Protein AF-A0A7C1ZEP6-F1 (afdb_monomer_lite)

Foldseek 3Di:
DDDDDDWDWDWDDDVQDIDIDIDDPDDDPDPVVVVCVVCVVPDVDFDKDWDDDVVQRWIKIFGADQQATPDIDTDGPDPLAEDPVLVVVRRVDVNRDPQNSVCRNVRYRDDD

Structure (mmCIF, N/CA/C/O backbone):
data_AF-A0A7C1ZEP6-F1
#
_entry.id   AF-A0A7C1ZEP6-F1
#
loop_
_atom_site.group_PDB
_atom_site.id
_atom_site.type_symbol
_atom_site.label_atom_id
_atom_site.label_alt_id
_atom_site.label_comp_id
_atom_site.label_asym_id
_atom_site.label_entity_id
_atom_site.label_seq_id
_atom_site.pdbx_PDB_ins_code
_atom_site.Cartn_x
_atom_site.Cartn_y
_atom_site.Cartn_z
_atom_site.occupancy
_atom_site.B_iso_or_equiv
_atom_site.auth_seq_id
_atom_site.auth_comp_id
_atom_site.auth_asym_id
_atom_site.auth_atom_id
_atom_site.pdbx_PDB_model_num
ATOM 1 N N . MET A 1 1 ? -10.701 10.351 -7.091 1.00 51.38 1 MET A N 1
ATOM 2 C CA . MET A 1 1 ? -9.347 10.156 -7.659 1.00 51.38 1 MET A CA 1
ATOM 3 C C . MET A 1 1 ? -9.372 10.303 -9.181 1.00 51.38 1 MET A C 1
ATOM 5 O O . MET A 1 1 ? -9.939 9.452 -9.856 1.00 51.38 1 MET A O 1
ATOM 9 N N . SER A 1 2 ? -8.796 11.378 -9.726 1.00 44.44 2 SER A N 1
ATOM 10 C CA . SER A 1 2 ? -8.678 11.589 -11.181 1.00 44.44 2 SER A CA 1
ATOM 11 C C . SER A 1 2 ? -7.250 11.263 -11.626 1.00 44.44 2 SER A C 1
ATOM 13 O O . SER A 1 2 ? -6.337 12.029 -11.332 1.00 44.44 2 SER A O 1
ATOM 15 N N . LEU A 1 3 ? -7.032 10.128 -12.304 1.00 52.47 3 LEU A N 1
ATOM 16 C CA . LEU A 1 3 ? -5.736 9.806 -12.918 1.00 52.47 3 LEU A CA 1
ATOM 17 C C . LEU A 1 3 ? -5.712 10.325 -14.357 1.00 52.47 3 LEU A C 1
ATOM 19 O O . LEU A 1 3 ? -6.391 9.779 -15.223 1.00 52.47 3 LEU A O 1
ATOM 23 N N . ASN A 1 4 ? -4.928 11.369 -14.618 1.00 46.97 4 ASN A N 1
ATO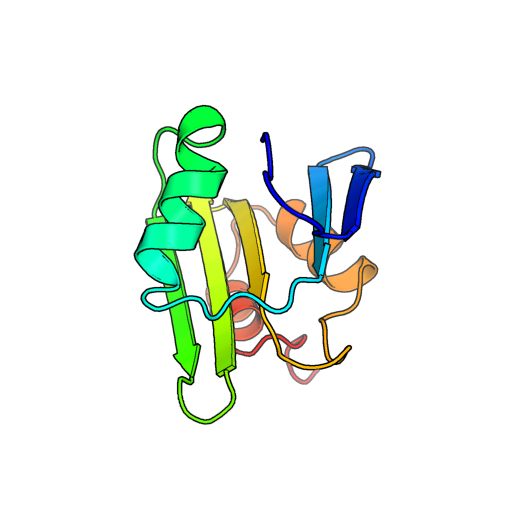M 24 C CA . ASN A 1 4 ? -4.709 11.854 -15.977 1.00 46.97 4 ASN A CA 1
ATOM 25 C C . ASN A 1 4 ? -3.577 11.077 -16.668 1.00 46.97 4 ASN A C 1
ATOM 27 O O . ASN A 1 4 ? -2.508 10.889 -16.095 1.00 46.97 4 ASN A O 1
ATOM 31 N N . ASN A 1 5 ? -3.826 10.755 -17.944 1.00 44.88 5 ASN A N 1
ATOM 32 C CA . ASN A 1 5 ? -2.921 10.230 -18.976 1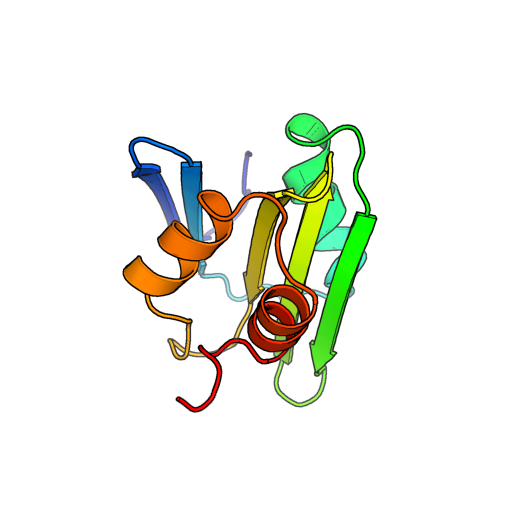.00 44.88 5 ASN A CA 1
ATOM 33 C C . ASN A 1 5 ? -2.667 8.701 -18.999 1.00 44.88 5 ASN A C 1
ATOM 35 O O . ASN A 1 5 ? -1.737 8.195 -18.388 1.00 44.88 5 ASN A O 1
ATOM 39 N N . GLN A 1 6 ? -3.482 7.989 -19.796 1.00 47.34 6 GLN A N 1
ATOM 40 C CA . GLN A 1 6 ? -3.276 6.606 -20.287 1.00 47.34 6 GLN A CA 1
ATOM 41 C C . GLN A 1 6 ? -3.108 5.488 -19.237 1.00 47.34 6 GLN A C 1
ATOM 43 O O . GLN A 1 6 ? -2.587 4.421 -19.547 1.00 47.34 6 GLN A O 1
ATOM 48 N N . SER A 1 7 ? -3.618 5.685 -18.023 1.00 55.19 7 SER A N 1
ATOM 49 C CA . SER A 1 7 ? -3.578 4.674 -16.962 1.00 55.19 7 SER A CA 1
ATOM 50 C C . SER A 1 7 ? -4.867 3.848 -16.931 1.00 55.19 7 SER A C 1
ATOM 52 O O . SER A 1 7 ? -5.963 4.400 -16.809 1.00 55.19 7 SER A O 1
ATOM 54 N N . TYR A 1 8 ? -4.757 2.521 -17.015 1.00 55.69 8 TYR A N 1
ATOM 55 C CA . TYR A 1 8 ? -5.882 1.629 -16.723 1.00 55.69 8 TYR A CA 1
ATOM 56 C C . TYR A 1 8 ? -6.169 1.707 -15.222 1.00 55.69 8 TYR A C 1
ATOM 58 O O . TYR A 1 8 ? -5.273 1.471 -14.415 1.00 55.69 8 TYR A O 1
ATOM 66 N N . CYS A 1 9 ? -7.398 2.071 -14.857 1.00 60.22 9 CYS A N 1
ATOM 67 C CA . CYS A 1 9 ? -7.860 2.125 -13.475 1.00 60.22 9 CYS A CA 1
ATOM 68 C C . CYS A 1 9 ? -9.144 1.307 -13.348 1.00 60.22 9 CYS A C 1
ATOM 70 O O . CYS A 1 9 ? -10.156 1.640 -13.967 1.00 60.22 9 CYS A O 1
ATOM 72 N N . VAL A 1 10 ? -9.118 0.254 -12.533 1.00 61.25 10 VAL A N 1
ATOM 73 C CA . VAL A 1 10 ? -10.331 -0.462 -12.120 1.00 61.25 10 VAL A CA 1
ATOM 74 C C . VAL A 1 10 ? -10.657 -0.053 -10.705 1.00 61.25 10 VAL A C 1
ATOM 76 O O . VAL A 1 10 ? -9.849 -0.244 -9.804 1.00 61.25 10 VAL A O 1
ATOM 79 N N . SER A 1 11 ? -11.858 0.483 -10.515 1.00 62.88 11 SER A N 1
ATOM 80 C CA . SER A 1 11 ? -12.420 0.741 -9.193 1.00 62.88 11 SER A CA 1
ATOM 81 C C . SER A 1 11 ? -13.489 -0.306 -8.903 1.00 62.88 11 SER A C 1
ATOM 83 O O . SER A 1 11 ? -14.504 -0.360 -9.595 1.00 62.88 11 SER A O 1
ATOM 85 N N . VAL A 1 12 ? -13.274 -1.144 -7.893 1.00 62.62 12 VAL A N 1
ATOM 86 C CA . VAL A 1 12 ? -14.281 -2.100 -7.415 1.00 62.62 12 VAL A CA 1
ATOM 87 C C . VAL A 1 12 ? -14.759 -1.646 -6.047 1.00 62.62 12 VAL A C 1
ATOM 89 O O . VAL A 1 12 ? -13.966 -1.555 -5.110 1.00 62.62 12 VAL A O 1
ATOM 92 N N . LYS A 1 13 ? -16.065 -1.394 -5.925 1.00 59.12 13 LYS A N 1
ATOM 93 C CA . LYS A 1 13 ? -16.715 -1.263 -4.623 1.00 59.12 13 LYS A CA 1
ATOM 94 C C . LYS A 1 13 ? -16.987 -2.667 -4.089 1.00 59.12 13 LYS A C 1
ATOM 96 O O . LYS A 1 13 ? -17.825 -3.382 -4.632 1.00 59.12 13 LYS A O 1
ATOM 101 N N . VAL A 1 14 ? -16.250 -3.065 -3.061 1.00 61.25 14 VAL A N 1
ATOM 102 C CA . VAL A 1 14 ? -16.537 -4.259 -2.257 1.00 61.25 14 VAL A CA 1
ATOM 103 C C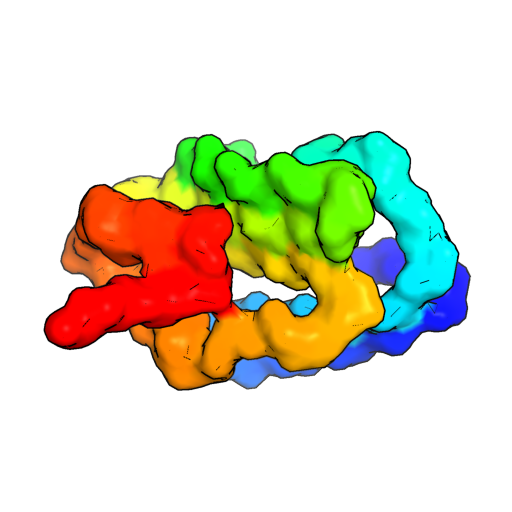 . VAL A 1 14 ? -17.352 -3.796 -1.044 1.00 61.25 14 VAL A C 1
ATOM 105 O O . VAL A 1 14 ? -17.304 -2.618 -0.694 1.00 61.25 14 VAL A O 1
ATOM 108 N N . GLU A 1 15 ? -18.126 -4.678 -0.410 1.00 56.06 15 GLU A N 1
ATOM 109 C CA . GLU A 1 15 ? -19.079 -4.316 0.659 1.00 56.06 15 GLU A CA 1
ATOM 110 C C . GLU A 1 15 ? -18.467 -3.491 1.812 1.00 56.06 15 GLU A C 1
ATOM 112 O O . GLU A 1 15 ? -19.198 -2.760 2.475 1.00 56.06 15 GLU A O 1
ATOM 117 N N . GLN A 1 16 ? -17.142 -3.548 2.017 1.00 62.47 16 GLN A N 1
ATOM 118 C CA . GLN A 1 16 ? -16.439 -2.872 3.118 1.00 62.47 16 GLN A CA 1
ATOM 119 C C . GLN A 1 16 ? -15.311 -1.910 2.692 1.00 62.47 16 GLN A C 1
ATOM 121 O O . GLN A 1 16 ? -14.824 -1.166 3.536 1.00 62.47 16 GLN A O 1
ATOM 126 N N . PHE A 1 17 ? -14.888 -1.884 1.420 1.00 62.47 17 PHE A N 1
ATOM 127 C CA . PHE A 1 17 ? -13.802 -1.001 0.961 1.00 62.47 17 PHE A CA 1
ATOM 128 C C . PHE A 1 17 ? -13.812 -0.772 -0.557 1.00 62.47 17 PHE A C 1
ATOM 130 O O . PHE A 1 17 ? -14.392 -1.538 -1.334 1.00 62.47 17 PHE A O 1
ATOM 137 N N . TRP A 1 18 ? -13.124 0.287 -0.985 1.00 68.69 18 TRP A N 1
ATOM 138 C CA . TRP A 1 18 ? -12.824 0.547 -2.390 1.00 68.69 18 TRP A CA 1
ATOM 139 C C . TRP A 1 18 ? -11.483 -0.068 -2.764 1.00 68.69 18 TRP A C 1
ATOM 141 O O . TRP A 1 18 ? -10.494 0.095 -2.052 1.00 68.69 18 TRP A O 1
ATOM 151 N N . ARG A 1 19 ? -11.434 -0.750 -3.907 1.00 76.00 19 ARG A N 1
ATOM 152 C CA . ARG A 1 19 ? -10.184 -1.241 -4.483 1.00 76.00 19 ARG A CA 1
ATOM 153 C C . ARG A 1 19 ? -9.903 -0.534 -5.793 1.00 76.00 19 ARG A C 1
ATOM 155 O O . ARG A 1 19 ? -10.751 -0.565 -6.681 1.00 76.00 19 ARG A O 1
ATOM 162 N N . TYR A 1 20 ? -8.698 0.011 -5.910 1.00 71.88 20 TYR A N 1
ATOM 163 C CA . TYR A 1 20 ? -8.190 0.640 -7.121 1.00 71.88 20 TYR A CA 1
ATOM 164 C C . TYR A 1 20 ? -7.019 -0.182 -7.659 1.00 71.88 20 TYR A C 1
ATOM 166 O O . TYR A 1 20 ? -6.018 -0.355 -6.969 1.00 71.88 20 TYR A O 1
ATOM 174 N N . GLU A 1 21 ? -7.145 -0.707 -8.874 1.00 72.50 21 GLU A N 1
ATOM 175 C CA . GLU A 1 21 ? -6.054 -1.382 -9.585 1.00 72.50 21 GLU A CA 1
ATOM 176 C C . GLU A 1 21 ? -5.575 -0.460 -10.700 1.00 72.50 21 GLU A C 1
ATOM 178 O O . GLU A 1 21 ? -6.352 -0.111 -11.589 1.00 72.50 21 GLU A O 1
ATOM 183 N N . LEU A 1 22 ? -4.314 -0.037 -10.612 1.00 73.06 22 LEU A N 1
ATOM 184 C CA . LEU A 1 22 ? -3.708 0.941 -11.505 1.00 73.06 22 LEU A CA 1
ATOM 185 C C . LEU A 1 22 ? -2.594 0.275 -12.303 1.00 73.06 22 LEU A C 1
ATOM 187 O O . LEU A 1 22 ? -1.727 -0.378 -11.727 1.00 73.06 22 LEU A O 1
ATOM 191 N N . ALA A 1 23 ? -2.588 0.489 -13.612 1.00 71.50 23 ALA A N 1
ATOM 192 C CA . ALA A 1 23 ? -1.448 0.181 -14.462 1.00 71.50 23 ALA A CA 1
ATOM 193 C C . ALA A 1 23 ? -1.071 1.427 -15.260 1.00 71.50 23 ALA A C 1
ATOM 195 O O . ALA A 1 23 ? -1.934 2.071 -15.860 1.00 71.50 23 ALA A O 1
ATOM 196 N N . GLY A 1 24 ? 0.216 1.759 -15.254 1.00 69.12 24 GLY A N 1
ATOM 197 C CA . GLY A 1 24 ? 0.767 2.893 -15.981 1.00 69.12 24 GLY A CA 1
ATOM 198 C C . GLY A 1 24 ? 2.270 2.735 -16.174 1.00 69.12 24 GLY A C 1
ATOM 199 O O . GLY A 1 24 ? 2.932 2.029 -15.419 1.00 69.12 24 GLY A O 1
ATOM 200 N N . GLU A 1 25 ? 2.799 3.393 -17.199 1.00 67.25 25 GLU A N 1
ATOM 201 C CA . GLU A 1 25 ? 4.230 3.365 -17.541 1.00 67.25 25 GLU A CA 1
ATOM 202 C C . GLU A 1 25 ? 5.014 4.508 -16.872 1.00 67.25 25 GLU A C 1
ATOM 204 O O . GLU A 1 25 ? 6.236 4.596 -16.983 1.00 67.25 25 GLU A O 1
ATOM 209 N N . SER A 1 26 ? 4.319 5.409 -16.170 1.00 71.50 26 SER A N 1
ATOM 210 C CA . SER A 1 26 ? 4.939 6.534 -15.474 1.00 71.50 26 SER A CA 1
ATOM 211 C C . SER A 1 26 ? 5.715 6.061 -14.249 1.00 71.50 26 SER A C 1
ATOM 213 O O . SER A 1 26 ? 5.148 5.495 -13.315 1.00 71.50 26 SER A O 1
ATOM 215 N N . ALA A 1 27 ? 7.017 6.342 -14.240 1.00 73.19 27 ALA A N 1
ATOM 216 C CA . ALA A 1 27 ? 7.855 6.110 -13.075 1.00 73.19 27 ALA A CA 1
ATOM 217 C C . ALA A 1 27 ? 7.379 6.970 -11.894 1.00 73.19 27 ALA A C 1
ATOM 219 O O . ALA A 1 27 ? 7.152 8.173 -12.038 1.00 73.19 27 ALA A O 1
ATOM 220 N N . ILE A 1 28 ? 7.263 6.351 -10.720 1.00 83.62 28 ILE A N 1
ATOM 221 C CA . ILE A 1 28 ? 6.950 7.044 -9.472 1.00 83.62 28 ILE A CA 1
ATOM 222 C C . ILE A 1 28 ? 8.272 7.365 -8.776 1.00 83.62 28 ILE A C 1
ATOM 224 O O . ILE A 1 28 ? 8.964 6.472 -8.292 1.00 83.62 28 ILE A O 1
ATOM 228 N N . SER A 1 29 ? 8.638 8.646 -8.761 1.00 82.25 29 SER A N 1
ATOM 229 C CA . SER A 1 29 ? 9.903 9.119 -8.182 1.00 82.25 29 SER A CA 1
ATOM 230 C C . SER A 1 29 ? 9.926 9.033 -6.654 1.00 82.25 29 SER A C 1
ATOM 232 O O . SER A 1 29 ? 10.976 8.799 -6.065 1.00 82.25 29 SER A O 1
ATOM 234 N N . ASP A 1 30 ? 8.765 9.225 -6.023 1.00 89.06 30 ASP A N 1
ATOM 235 C CA . ASP A 1 30 ? 8.569 9.133 -4.578 1.00 89.06 30 ASP A CA 1
ATOM 236 C C . ASP A 1 30 ? 7.232 8.442 -4.300 1.00 89.06 30 ASP A C 1
ATOM 238 O O . ASP A 1 30 ? 6.156 9.020 -4.471 1.00 89.06 30 ASP A O 1
ATOM 242 N N . TYR A 1 31 ? 7.308 7.173 -3.902 1.00 90.81 31 TYR A N 1
ATOM 243 C CA . TYR A 1 31 ? 6.126 6.358 -3.651 1.00 90.81 31 TYR A CA 1
ATOM 244 C C . TYR A 1 31 ? 5.307 6.837 -2.450 1.00 90.81 31 TYR A C 1
ATOM 246 O O . TYR A 1 31 ? 4.080 6.768 -2.502 1.00 90.81 31 TYR A O 1
ATOM 254 N N . SER A 1 32 ? 5.958 7.332 -1.392 1.00 90.00 32 SER A N 1
ATOM 255 C CA . SER A 1 32 ? 5.259 7.784 -0.183 1.00 90.00 32 SER A CA 1
ATOM 256 C C . SER A 1 32 ? 4.488 9.066 -0.475 1.00 90.00 32 SER A C 1
ATOM 258 O O . SER A 1 32 ? 3.289 9.144 -0.201 1.00 90.00 32 SER A O 1
ATOM 260 N N . ALA A 1 33 ? 5.143 10.049 -1.104 1.00 90.69 33 ALA A N 1
ATOM 261 C CA . ALA A 1 33 ? 4.494 11.300 -1.488 1.00 90.69 33 ALA A CA 1
ATOM 262 C C . ALA A 1 33 ? 3.337 11.056 -2.466 1.00 90.69 33 ALA A C 1
ATOM 264 O O . ALA A 1 33 ? 2.249 11.604 -2.284 1.00 90.69 33 ALA A O 1
ATOM 265 N N . TRP A 1 34 ? 3.549 10.182 -3.456 1.00 90.50 34 TRP A N 1
ATOM 266 C CA . TRP A 1 34 ? 2.507 9.797 -4.400 1.00 90.50 34 TRP A CA 1
ATOM 267 C C . TRP A 1 34 ? 1.316 9.142 -3.688 1.00 90.50 34 TRP A C 1
ATOM 269 O O . TRP A 1 34 ? 0.186 9.590 -3.852 1.00 90.50 34 TRP A O 1
ATOM 279 N N . ALA A 1 35 ? 1.545 8.138 -2.836 1.00 90.50 35 ALA A N 1
ATOM 280 C CA . ALA A 1 35 ? 0.467 7.438 -2.137 1.00 90.50 35 ALA A CA 1
ATOM 281 C C . ALA A 1 35 ? -0.336 8.368 -1.215 1.00 90.50 35 ALA A C 1
ATOM 283 O O . ALA A 1 35 ? -1.565 8.299 -1.190 1.00 90.50 35 ALA A O 1
ATOM 284 N N . LYS A 1 36 ? 0.345 9.275 -0.505 1.00 89.81 36 LYS A N 1
ATOM 285 C CA . LYS A 1 36 ? -0.295 10.304 0.326 1.00 89.81 36 LYS A CA 1
ATOM 286 C C . LYS A 1 36 ? -1.156 11.240 -0.507 1.00 89.81 36 LYS A C 1
ATOM 288 O O . LYS A 1 36 ? -2.294 11.487 -0.135 1.00 89.81 36 LYS A O 1
ATOM 293 N N . GLN A 1 37 ? -0.658 11.707 -1.651 1.00 89.25 37 GLN A N 1
ATOM 294 C CA . GLN A 1 37 ? -1.429 12.561 -2.553 1.00 89.25 37 GLN A CA 1
ATOM 295 C C . GLN A 1 37 ? -2.697 11.862 -3.062 1.00 89.25 37 GLN A C 1
ATOM 297 O O . GLN A 1 37 ? -3.753 12.486 -3.121 1.00 89.25 37 GLN A O 1
ATOM 302 N N . GLN A 1 38 ? -2.617 10.571 -3.394 1.00 86.06 38 GLN A N 1
ATOM 303 C CA . GLN A 1 38 ? -3.774 9.816 -3.881 1.00 86.06 38 GLN A CA 1
ATOM 304 C C . GLN A 1 38 ? -4.853 9.593 -2.813 1.00 86.06 38 GLN A C 1
ATOM 306 O O . GLN A 1 38 ? -6.021 9.436 -3.164 1.00 86.06 38 GLN A O 1
ATOM 311 N N . LEU A 1 39 ? -4.468 9.561 -1.535 1.00 86.94 39 LEU A N 1
ATOM 312 C CA . LEU A 1 39 ? -5.364 9.294 -0.406 1.00 86.94 39 LEU A CA 1
ATOM 313 C C . LEU A 1 39 ? -5.733 10.549 0.396 1.00 86.94 39 LEU A C 1
ATOM 315 O O . LEU A 1 39 ? -6.543 10.448 1.312 1.00 86.94 39 LEU A O 1
ATOM 319 N N . ALA A 1 40 ? -5.179 11.714 0.047 1.00 84.94 40 ALA A N 1
ATOM 320 C CA . ALA A 1 40 ? -5.353 12.960 0.793 1.00 84.94 40 ALA A CA 1
ATOM 321 C C . ALA A 1 40 ? -6.823 13.390 0.935 1.00 84.94 40 ALA A C 1
ATOM 323 O O . ALA A 1 40 ? -7.189 13.953 1.961 1.00 84.94 40 ALA A O 1
ATOM 324 N N . ASP A 1 41 ? -7.660 13.096 -0.065 1.00 83.56 41 ASP A N 1
ATOM 325 C CA . ASP A 1 41 ? -9.093 13.425 -0.039 1.00 83.56 41 ASP A CA 1
ATOM 326 C C . ASP A 1 41 ? -9.936 12.402 0.752 1.00 83.56 41 ASP A C 1
ATOM 328 O O . ASP A 1 41 ? -11.071 12.692 1.121 1.00 83.56 41 ASP A O 1
ATOM 332 N N . GLU A 1 42 ? -9.406 11.200 1.000 1.00 82.25 42 GLU A N 1
ATOM 333 C CA . GLU A 1 42 ? -10.151 10.077 1.594 1.00 82.25 42 GLU A CA 1
ATOM 334 C C . GLU A 1 42 ? -9.756 9.815 3.057 1.00 82.25 42 GLU A C 1
ATOM 336 O O . GLU A 1 42 ? -10.553 9.293 3.837 1.00 82.25 42 GLU A O 1
ATOM 341 N N . ILE A 1 43 ? -8.519 10.148 3.437 1.00 81.06 43 ILE A N 1
ATOM 342 C CA . ILE A 1 43 ? -7.954 9.853 4.755 1.00 81.06 43 ILE A CA 1
ATOM 343 C C . ILE A 1 43 ? -7.293 11.112 5.324 1.00 81.06 43 ILE A C 1
ATOM 345 O O . ILE A 1 43 ? -6.180 11.470 4.946 1.00 81.06 43 ILE A O 1
ATOM 349 N N . GLU A 1 44 ? -7.967 11.753 6.280 1.00 79.06 44 GLU A N 1
ATOM 350 C CA . GLU A 1 44 ? -7.468 12.971 6.941 1.00 79.06 44 GLU A CA 1
ATOM 351 C C . GLU A 1 44 ? -6.320 12.697 7.932 1.00 79.06 44 GLU A C 1
ATOM 353 O O . GLU A 1 44 ? -5.438 13.533 8.114 1.00 79.06 44 GLU A O 1
ATOM 358 N N . GLU A 1 45 ? -6.321 11.530 8.586 1.00 85.56 45 GLU A N 1
ATOM 359 C CA . GLU A 1 45 ? -5.361 11.170 9.639 1.00 85.56 45 GLU A CA 1
ATOM 360 C C . GLU A 1 45 ? -5.171 9.647 9.752 1.00 85.56 45 GLU A C 1
ATOM 362 O O . GLU A 1 45 ? -6.076 8.865 9.442 1.00 85.56 45 GLU A O 1
ATOM 367 N N . GLY A 1 46 ? -4.008 9.232 10.256 1.00 90.56 46 GLY A N 1
ATOM 368 C CA . GLY A 1 46 ? -3.696 7.844 10.588 1.00 90.56 46 GLY A CA 1
ATOM 369 C C . GLY A 1 46 ? -2.192 7.582 10.637 1.00 90.56 46 GLY A C 1
ATOM 370 O O . GLY A 1 46 ? -1.397 8.346 10.086 1.00 90.56 46 GLY A O 1
ATOM 371 N N . ASP A 1 47 ? -1.807 6.487 11.286 1.00 93.88 47 ASP A N 1
ATOM 372 C CA . ASP A 1 47 ? -0.421 6.041 11.370 1.00 93.88 47 ASP A CA 1
ATOM 373 C C . ASP A 1 47 ? -0.031 5.302 10.091 1.00 93.88 47 ASP A C 1
ATOM 375 O O . ASP A 1 47 ? -0.641 4.297 9.716 1.00 93.88 47 ASP A O 1
ATOM 379 N N . TRP A 1 48 ? 1.001 5.799 9.416 1.00 94.38 48 TRP A N 1
ATOM 380 C CA . TRP A 1 48 ? 1.504 5.205 8.184 1.00 94.38 48 TRP A CA 1
ATOM 381 C C . TRP A 1 48 ? 2.541 4.128 8.486 1.00 94.38 48 TRP A C 1
ATOM 383 O O . TRP A 1 48 ? 3.560 4.380 9.128 1.00 94.38 48 TRP A O 1
ATOM 393 N N . LEU A 1 49 ? 2.296 2.934 7.960 1.00 95.06 49 LEU A N 1
ATOM 394 C CA . LEU A 1 49 ? 3.260 1.845 7.889 1.00 95.06 49 LEU A CA 1
ATOM 395 C C . LEU A 1 49 ? 3.710 1.726 6.440 1.00 95.06 49 LEU A C 1
ATOM 397 O O . LEU A 1 49 ? 2.862 1.577 5.564 1.00 95.06 49 LEU A O 1
ATOM 401 N N . GLU A 1 50 ? 5.015 1.771 6.177 1.00 95.62 50 GLU A N 1
ATOM 402 C CA . GLU A 1 50 ? 5.545 1.809 4.811 1.00 95.62 50 GLU A CA 1
ATOM 403 C C . GLU A 1 50 ? 6.671 0.791 4.598 1.00 95.62 50 GLU A C 1
ATOM 405 O O . GLU A 1 50 ? 7.513 0.550 5.463 1.00 95.62 50 GLU A O 1
ATOM 410 N N . PHE A 1 51 ? 6.698 0.217 3.398 1.00 94.94 51 PHE A N 1
ATOM 411 C CA . PHE A 1 51 ? 7.794 -0.583 2.872 1.00 94.94 51 PHE A CA 1
ATOM 412 C C . PHE A 1 51 ? 8.113 -0.104 1.456 1.00 94.94 51 PHE A C 1
ATOM 414 O O . PHE A 1 51 ? 7.225 -0.026 0.604 1.00 94.94 51 PHE A O 1
ATOM 421 N N . VAL A 1 52 ? 9.389 0.180 1.194 1.00 93.25 52 VAL A N 1
ATOM 422 C CA . VAL A 1 52 ? 9.884 0.635 -0.109 1.00 93.25 52 VAL A CA 1
ATOM 423 C C . VAL A 1 52 ? 11.068 -0.238 -0.518 1.00 93.25 52 VAL A C 1
ATOM 425 O O . VAL A 1 52 ? 12.060 -0.324 0.203 1.00 93.25 52 VAL A O 1
ATOM 428 N N . ASP A 1 53 ? 10.996 -0.826 -1.708 1.00 91.38 53 ASP A N 1
ATOM 429 C CA . ASP A 1 53 ? 12.130 -1.439 -2.394 1.00 91.38 53 ASP A CA 1
ATOM 430 C C . ASP A 1 53 ? 12.277 -0.808 -3.781 1.00 91.38 53 ASP A C 1
ATOM 432 O O . ASP A 1 53 ? 11.608 -1.187 -4.745 1.00 91.38 53 ASP A O 1
ATOM 436 N N . LEU A 1 54 ? 13.179 0.169 -3.883 1.00 88.31 54 LEU A N 1
ATOM 437 C CA . LEU A 1 54 ? 13.442 0.885 -5.132 1.00 88.31 54 LEU A CA 1
ATOM 438 C C . LEU A 1 54 ? 14.112 0.004 -6.192 1.00 88.31 54 LEU A C 1
ATOM 440 O O . LEU A 1 54 ? 13.946 0.263 -7.379 1.00 88.31 54 LEU A O 1
ATOM 444 N N . LYS A 1 55 ? 14.856 -1.038 -5.792 1.00 88.50 55 LYS A N 1
ATOM 445 C CA . LYS A 1 55 ? 15.508 -1.945 -6.749 1.00 88.50 55 LYS A CA 1
ATOM 446 C C . LYS A 1 55 ? 14.483 -2.852 -7.414 1.00 88.50 55 LYS A C 1
ATOM 448 O O . LYS A 1 55 ? 14.569 -3.086 -8.614 1.00 88.50 55 LYS A O 1
ATOM 453 N N . ALA A 1 56 ? 13.521 -3.344 -6.638 1.00 88.69 56 ALA A N 1
ATOM 454 C CA . ALA A 1 56 ? 12.430 -4.172 -7.140 1.00 88.69 56 ALA A CA 1
ATOM 455 C C . ALA A 1 56 ? 11.221 -3.361 -7.642 1.00 88.69 56 ALA A C 1
ATOM 457 O O . ALA A 1 56 ? 10.255 -3.965 -8.106 1.00 88.69 56 ALA A O 1
ATOM 458 N N . LEU A 1 57 ? 11.260 -2.025 -7.531 1.00 89.25 57 LEU A N 1
ATOM 459 C CA . LEU A 1 57 ? 10.145 -1.113 -7.819 1.00 89.25 57 LEU A CA 1
ATOM 460 C C . LEU A 1 57 ? 8.862 -1.501 -7.066 1.00 89.25 57 LEU A C 1
ATOM 462 O O . LEU A 1 57 ? 7.765 -1.493 -7.622 1.00 89.25 57 LEU A O 1
ATOM 466 N N . ARG A 1 58 ? 9.011 -1.886 -5.794 1.00 90.25 58 ARG A N 1
ATOM 467 C CA . ARG A 1 58 ? 7.895 -2.280 -4.931 1.00 90.25 58 ARG A CA 1
ATOM 468 C C . ARG A 1 58 ? 7.658 -1.243 -3.854 1.00 90.25 58 ARG A C 1
ATOM 470 O O . ARG A 1 58 ? 8.592 -0.781 -3.201 1.00 90.25 58 ARG A O 1
ATOM 477 N N . PHE A 1 59 ? 6.391 -0.951 -3.622 1.00 92.75 59 PHE A N 1
ATOM 478 C CA . PHE A 1 59 ? 5.954 -0.124 -2.513 1.00 92.75 59 PHE A CA 1
ATOM 479 C C . PHE A 1 59 ? 4.718 -0.723 -1.869 1.00 92.75 59 PHE A C 1
ATOM 481 O O . PHE A 1 59 ? 3.843 -1.267 -2.547 1.00 92.75 59 PHE A O 1
ATOM 488 N N . ARG A 1 60 ? 4.660 -0.636 -0.545 1.00 94.00 60 ARG A N 1
ATOM 489 C CA . ARG A 1 60 ? 3.512 -1.060 0.244 1.00 94.00 60 ARG A CA 1
ATOM 490 C C . ARG A 1 60 ? 3.289 -0.039 1.337 1.00 94.00 60 ARG A C 1
ATOM 492 O O . ARG A 1 60 ? 4.245 0.343 2.007 1.00 94.00 60 ARG A O 1
ATOM 499 N N . ALA A 1 61 ? 2.045 0.358 1.532 1.00 95.12 61 ALA A N 1
ATOM 500 C CA . ALA A 1 61 ? 1.671 1.185 2.661 1.00 95.12 61 ALA A CA 1
ATOM 501 C C . ALA A 1 61 ? 0.348 0.729 3.256 1.00 95.12 61 ALA A C 1
ATOM 503 O O . ALA A 1 61 ? -0.551 0.331 2.520 1.00 95.12 61 ALA A O 1
ATOM 504 N N . GLY A 1 62 ? 0.233 0.810 4.575 1.00 94.69 62 GLY A N 1
ATOM 505 C CA . GLY A 1 62 ? -1.023 0.683 5.304 1.00 94.69 62 GLY A CA 1
ATOM 506 C C . GLY A 1 62 ? -1.229 1.916 6.168 1.00 94.69 62 GLY A C 1
ATOM 507 O O . GLY A 1 62 ? -0.280 2.385 6.794 1.00 94.69 62 GLY A O 1
ATOM 508 N N . ILE A 1 63 ? -2.453 2.432 6.206 1.00 95.56 63 ILE A N 1
ATOM 509 C CA . ILE A 1 63 ? -2.827 3.529 7.099 1.00 95.56 63 ILE A CA 1
ATOM 510 C C . ILE A 1 63 ? -3.656 2.951 8.232 1.00 95.56 63 ILE A C 1
ATOM 512 O O . ILE A 1 63 ? -4.697 2.341 7.984 1.00 95.56 63 ILE A O 1
ATOM 516 N N . ILE A 1 64 ? -3.194 3.130 9.464 1.00 94.62 64 ILE A N 1
ATOM 517 C CA . ILE A 1 64 ? -3.856 2.627 10.661 1.00 94.62 64 ILE A CA 1
ATOM 518 C C . ILE A 1 64 ? -4.594 3.775 11.343 1.00 94.62 64 ILE A C 1
ATOM 520 O O . ILE A 1 64 ? -3.996 4.787 11.695 1.00 94.62 64 ILE A O 1
ATOM 524 N N . LYS A 1 65 ? -5.899 3.616 11.566 1.00 93.19 65 LYS A N 1
ATOM 525 C CA . LYS A 1 65 ? -6.717 4.560 12.338 1.00 93.19 65 LYS A CA 1
ATOM 526 C C . LYS A 1 65 ? -7.489 3.781 13.391 1.00 93.19 65 LYS A C 1
ATOM 528 O O . LYS A 1 65 ? -8.081 2.754 13.080 1.00 93.19 65 LYS A O 1
ATOM 533 N N . ASN A 1 66 ? -7.463 4.234 14.645 1.00 93.25 66 ASN A N 1
ATOM 534 C CA . ASN A 1 66 ? -8.107 3.538 15.770 1.00 93.25 66 ASN A CA 1
ATOM 535 C C . ASN A 1 66 ? -7.713 2.053 15.874 1.00 93.25 66 ASN A C 1
ATOM 537 O O . ASN A 1 66 ? -8.547 1.190 16.136 1.00 93.25 66 ASN A O 1
ATOM 541 N N . ASN A 1 67 ? -6.429 1.756 15.651 1.00 93.50 67 ASN A N 1
ATOM 542 C CA . ASN A 1 67 ? -5.892 0.396 15.654 1.00 93.50 67 ASN A CA 1
ATOM 543 C C . ASN A 1 67 ? -6.501 -0.536 14.582 1.00 93.50 67 ASN A C 1
ATOM 545 O O . ASN A 1 67 ? -6.362 -1.744 14.710 1.00 93.50 67 ASN A O 1
ATOM 549 N N . GLN A 1 68 ? -7.146 -0.009 13.538 1.00 94.06 68 GLN A N 1
ATOM 550 C CA . GLN A 1 68 ? -7.695 -0.760 12.402 1.00 94.06 68 GLN A CA 1
ATOM 551 C C . GLN A 1 68 ? -7.074 -0.284 11.087 1.00 94.06 68 GLN A C 1
ATOM 553 O O . GLN A 1 68 ? -6.610 0.854 10.987 1.00 94.06 68 GLN A O 1
ATOM 558 N N . LEU A 1 69 ? -7.078 -1.144 10.067 1.00 93.50 69 LEU A N 1
ATOM 559 C CA . LEU A 1 69 ? -6.630 -0.771 8.728 1.00 93.50 69 LEU A CA 1
ATOM 560 C C . LEU A 1 69 ? -7.675 0.131 8.052 1.00 93.50 69 LEU A C 1
ATOM 562 O O . LEU A 1 69 ? -8.785 -0.306 7.769 1.00 93.50 69 LEU A O 1
ATOM 566 N N . ALA A 1 70 ? -7.309 1.381 7.774 1.00 92.06 70 ALA A N 1
ATOM 567 C CA . ALA A 1 70 ? -8.165 2.359 7.104 1.00 92.06 70 ALA A CA 1
ATOM 568 C C . ALA A 1 70 ? -7.962 2.370 5.581 1.00 92.06 70 ALA A C 1
ATOM 570 O O . ALA A 1 70 ? -8.916 2.524 4.823 1.00 92.06 70 ALA A O 1
ATOM 571 N N . ALA A 1 71 ? -6.724 2.177 5.124 1.00 91.69 71 ALA A N 1
ATOM 572 C CA . ALA A 1 71 ? -6.391 2.077 3.706 1.00 91.69 71 ALA A CA 1
ATOM 573 C C . ALA A 1 71 ? -5.116 1.259 3.501 1.00 91.69 71 ALA A C 1
ATOM 575 O O . ALA A 1 71 ? -4.280 1.154 4.400 1.00 91.69 71 ALA A O 1
ATOM 576 N N . VAL A 1 72 ? -4.946 0.715 2.296 1.00 92.31 72 VAL A N 1
ATOM 577 C CA . VAL A 1 72 ? -3.733 -0.004 1.907 1.00 92.31 72 VAL A CA 1
ATOM 578 C C . VAL A 1 72 ? -3.380 0.275 0.451 1.00 92.31 72 VAL A C 1
ATOM 580 O O . VAL A 1 72 ? -4.259 0.362 -0.405 1.00 92.31 72 VAL A O 1
ATOM 583 N N . VAL A 1 73 ? -2.087 0.401 0.168 1.00 91.62 73 VAL A N 1
ATOM 584 C CA . VAL A 1 73 ? -1.531 0.633 -1.167 1.00 91.62 73 VAL A CA 1
ATOM 585 C C . VAL A 1 73 ? -0.483 -0.433 -1.444 1.00 91.62 73 VAL A C 1
ATOM 587 O O . VAL A 1 73 ? 0.412 -0.6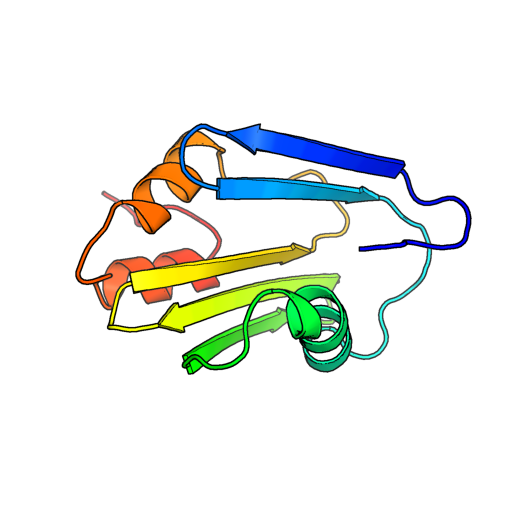43 -0.632 1.00 91.62 73 VAL A O 1
ATOM 590 N N . PHE A 1 74 ? -0.580 -1.086 -2.599 1.00 91.12 74 PHE A N 1
ATOM 591 C CA . PHE A 1 74 ? 0.421 -2.019 -3.109 1.0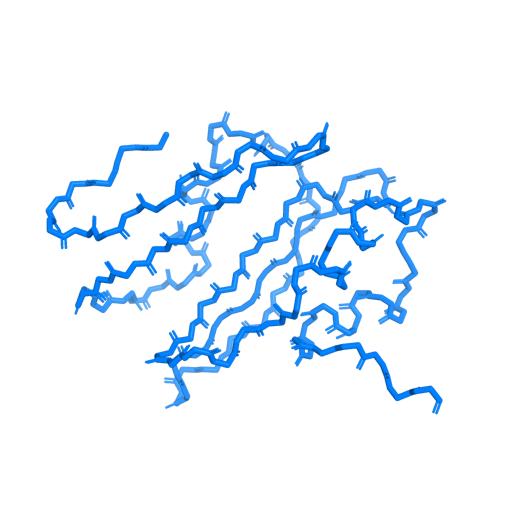0 91.12 74 PHE A CA 1
ATOM 592 C C . PHE A 1 74 ? 0.811 -1.610 -4.525 1.00 91.12 74 PHE A C 1
ATOM 594 O O . PHE A 1 74 ? -0.051 -1.456 -5.386 1.00 91.12 74 PHE A O 1
ATOM 601 N N . ILE A 1 75 ? 2.111 -1.461 -4.761 1.00 88.81 75 ILE A N 1
ATOM 602 C CA . ILE A 1 75 ? 2.686 -1.147 -6.066 1.00 88.81 75 ILE A CA 1
ATOM 603 C C . ILE A 1 75 ? 3.796 -2.156 -6.340 1.00 88.81 75 ILE A C 1
ATOM 605 O O . ILE A 1 75 ? 4.648 -2.408 -5.485 1.00 88.81 75 ILE A O 1
ATOM 609 N N . ALA A 1 76 ? 3.765 -2.753 -7.526 1.00 88.81 76 ALA A N 1
ATOM 610 C CA . ALA A 1 76 ? 4.769 -3.684 -8.014 1.00 88.81 76 ALA A CA 1
ATOM 611 C C . ALA A 1 76 ? 4.812 -3.623 -9.551 1.00 88.81 76 ALA A C 1
ATOM 613 O O . ALA A 1 76 ? 3.791 -3.321 -10.171 1.00 88.81 76 ALA A O 1
ATOM 614 N N . PRO A 1 77 ? 5.951 -3.949 -10.187 1.00 84.38 77 PRO A N 1
ATOM 615 C CA . PRO A 1 77 ? 6.064 -3.963 -11.647 1.00 84.38 77 PRO A CA 1
ATOM 616 C C . PRO A 1 77 ? 5.392 -5.186 -12.298 1.00 84.38 77 PRO A C 1
ATOM 618 O O . PRO A 1 77 ? 5.381 -5.307 -13.520 1.00 84.38 77 PRO A O 1
ATOM 621 N N . ASN A 1 78 ? 4.880 -6.130 -11.503 1.00 82.69 78 ASN A N 1
ATOM 622 C CA . ASN A 1 78 ? 4.270 -7.374 -11.962 1.00 82.69 78 ASN A CA 1
ATOM 623 C C . ASN A 1 78 ? 2.967 -7.674 -11.197 1.00 82.69 78 ASN A C 1
ATOM 625 O O . ASN A 1 78 ? 2.581 -6.955 -10.279 1.00 82.69 78 ASN A O 1
ATOM 629 N N . HIS A 1 79 ? 2.292 -8.766 -11.564 1.00 76.06 79 HIS A N 1
ATOM 630 C CA . HIS A 1 79 ? 1.026 -9.180 -10.952 1.00 76.06 79 HIS A CA 1
ATOM 631 C C . HIS A 1 79 ? 1.192 -9.897 -9.594 1.00 76.06 79 HIS A C 1
ATOM 633 O O . HIS A 1 79 ? 0.260 -10.564 -9.140 1.00 76.06 79 HIS A O 1
ATOM 639 N N . GLU A 1 80 ? 2.368 -9.848 -8.956 1.00 75.81 80 GLU A N 1
ATOM 640 C CA . GLU A 1 80 ? 2.600 -10.472 -7.645 1.00 75.81 80 GLU A CA 1
ATOM 641 C C . GLU A 1 80 ? 2.019 -9.603 -6.526 1.00 75.81 80 GLU A C 1
ATOM 643 O O . GLU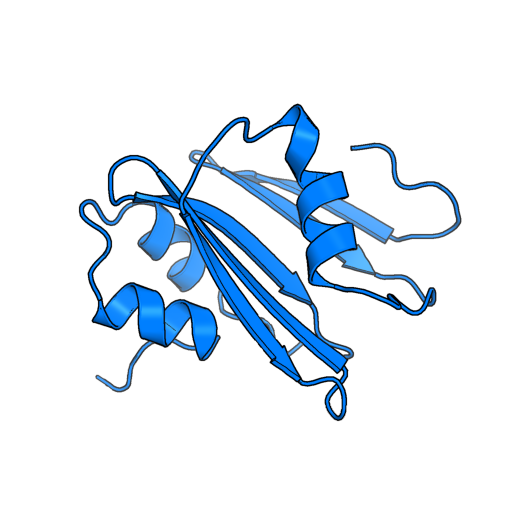 A 1 80 ? 2.729 -9.041 -5.686 1.00 75.81 80 GLU A O 1
ATOM 648 N N . LEU A 1 81 ? 0.695 -9.477 -6.552 1.00 81.69 81 LEU A N 1
ATOM 649 C CA . LEU A 1 81 ? -0.090 -8.781 -5.553 1.00 81.69 81 LEU A CA 1
ATOM 650 C C . LEU A 1 81 ? -0.703 -9.780 -4.566 1.00 81.69 81 LEU A C 1
ATOM 652 O O . LEU A 1 81 ? -1.012 -10.917 -4.940 1.00 81.69 81 LEU A O 1
ATOM 656 N N . PRO A 1 82 ? -0.907 -9.374 -3.304 1.00 86.19 82 PRO A N 1
ATOM 657 C CA . PRO A 1 82 ? -1.553 -10.234 -2.331 1.00 86.19 82 PRO A CA 1
ATOM 658 C C . PRO A 1 82 ? -2.986 -10.598 -2.729 1.00 86.19 82 PRO A C 1
ATOM 660 O O . PRO A 1 82 ? -3.669 -9.863 -3.446 1.00 86.19 82 PRO A O 1
ATOM 663 N N . THR A 1 83 ? -3.472 -11.736 -2.231 1.00 86.06 83 THR A N 1
ATOM 664 C CA . THR A 1 83 ? -4.813 -12.209 -2.587 1.00 86.06 83 THR A CA 1
ATOM 665 C C . THR A 1 83 ? -5.898 -11.275 -2.054 1.00 86.06 83 THR A C 1
ATOM 667 O O . THR A 1 83 ? -5.799 -10.709 -0.962 1.00 86.06 83 THR A O 1
ATOM 670 N N . ARG A 1 84 ? -6.995 -11.157 -2.814 1.00 81.69 84 ARG A N 1
ATOM 671 C CA . ARG A 1 84 ? -8.149 -10.329 -2.430 1.00 81.69 84 ARG A CA 1
ATOM 672 C C . ARG A 1 84 ? -8.716 -10.733 -1.071 1.00 81.69 84 ARG A C 1
ATOM 674 O O . ARG A 1 84 ? -9.052 -9.866 -0.270 1.00 81.69 84 ARG A O 1
ATOM 681 N N . THR A 1 85 ? -8.841 -12.036 -0.833 1.00 85.88 85 THR A N 1
ATOM 682 C CA . THR A 1 85 ? -9.418 -12.579 0.402 1.00 85.88 85 THR A CA 1
ATOM 683 C C . THR A 1 85 ? -8.587 -12.182 1.615 1.00 85.88 85 THR A C 1
ATOM 685 O O . THR A 1 85 ? -9.147 -11.717 2.601 1.00 85.88 85 THR A O 1
ATOM 688 N N . TRP A 1 86 ? -7.259 -12.281 1.519 1.00 89.19 86 TRP A N 1
ATOM 689 C CA . TRP A 1 86 ? -6.371 -11.887 2.608 1.00 89.19 86 TRP A CA 1
ATOM 690 C C . TRP A 1 86 ? -6.440 -10.386 2.902 1.00 89.19 86 TRP A C 1
ATOM 692 O O . TRP A 1 86 ? -6.646 -10.007 4.050 1.00 89.19 86 TRP A O 1
ATOM 702 N N . LEU A 1 87 ? -6.365 -9.532 1.873 1.00 88.56 87 LEU A N 1
ATOM 703 C CA . LEU A 1 87 ? -6.493 -8.081 2.064 1.00 88.56 87 LEU A CA 1
ATOM 704 C C . LEU A 1 87 ? -7.826 -7.712 2.719 1.00 88.56 87 LEU A C 1
ATOM 706 O O . LEU A 1 87 ? -7.849 -6.891 3.626 1.00 88.56 87 LEU A O 1
ATOM 710 N N . SER A 1 88 ? -8.920 -8.354 2.295 1.00 86.75 88 SER A N 1
ATOM 711 C CA . SER A 1 88 ? -10.250 -8.117 2.871 1.00 86.75 88 SER A CA 1
ATOM 712 C C . SER A 1 88 ? -10.280 -8.451 4.364 1.00 86.75 88 SER A C 1
ATOM 714 O O . SER A 1 88 ? -10.822 -7.680 5.146 1.00 86.75 88 SER A O 1
ATOM 716 N N . HIS A 1 89 ? -9.653 -9.560 4.767 1.00 89.50 89 HIS A N 1
ATOM 717 C CA . HIS A 1 89 ? -9.567 -9.951 6.174 1.00 89.50 89 HIS A CA 1
ATOM 718 C C . HIS A 1 89 ? -8.861 -8.899 7.041 1.00 89.50 89 HIS A C 1
ATOM 720 O O . HIS A 1 89 ? -9.349 -8.608 8.131 1.00 89.50 89 HIS A O 1
ATOM 726 N N . LEU A 1 90 ? -7.788 -8.268 6.548 1.00 91.75 90 LEU A N 1
ATOM 727 C CA . LEU A 1 90 ? -7.069 -7.226 7.296 1.00 91.75 90 LEU A CA 1
ATOM 728 C C . LEU A 1 90 ? -7.946 -6.003 7.618 1.00 91.75 90 LEU A C 1
ATOM 730 O O . LEU A 1 90 ? -7.785 -5.403 8.675 1.00 91.75 90 LEU A O 1
ATOM 734 N N . PHE A 1 91 ? -8.895 -5.646 6.745 1.00 90.38 91 PHE A N 1
ATOM 735 C CA . PHE A 1 91 ? -9.856 -4.561 7.008 1.00 90.38 91 PHE A CA 1
ATOM 736 C C . PHE A 1 91 ? -10.911 -4.929 8.061 1.00 90.38 91 PHE A C 1
ATOM 738 O O . PHE A 1 91 ? -11.516 -4.044 8.658 1.00 90.38 91 PHE A O 1
ATOM 745 N N . THR A 1 92 ? -11.148 -6.223 8.290 1.00 89.88 92 THR A N 1
ATOM 746 C CA . THR A 1 92 ? -12.104 -6.703 9.303 1.00 89.88 92 THR A CA 1
ATOM 747 C C . THR A 1 92 ? -11.471 -6.927 10.675 1.00 89.88 92 THR A C 1
ATOM 749 O O . THR A 1 92 ? -12.185 -7.091 11.664 1.00 89.88 92 THR A O 1
ATOM 752 N N . GLU A 1 93 ? -10.139 -6.943 10.750 1.00 91.31 93 GLU A N 1
ATOM 753 C CA . GLU A 1 93 ? -9.401 -7.184 11.984 1.00 91.31 93 GLU A CA 1
ATOM 754 C C . GLU A 1 93 ? -9.375 -5.922 12.858 1.00 91.31 93 GLU A C 1
ATOM 756 O O . GLU A 1 93 ? -8.902 -4.856 12.459 1.00 91.31 93 GLU A O 1
ATOM 761 N N . SER A 1 94 ? -9.899 -6.046 14.079 1.00 90.94 94 SER A N 1
ATOM 762 C CA . SER A 1 94 ? -9.970 -4.958 15.048 1.00 90.94 94 SER A CA 1
ATOM 763 C C . SER A 1 94 ? -9.775 -5.482 16.474 1.00 90.94 94 SER A C 1
ATOM 765 O O . SER A 1 94 ? -10.694 -6.104 17.013 1.00 90.94 94 SER A O 1
ATOM 767 N N . PRO A 1 95 ? -8.659 -5.160 17.143 1.00 94.06 95 PRO A N 1
ATOM 768 C CA . PRO A 1 95 ? -7.523 -4.393 16.634 1.00 94.06 95 PRO A CA 1
ATOM 769 C C . PRO A 1 95 ? -6.681 -5.176 15.618 1.00 94.06 95 PRO A C 1
ATOM 771 O O . PRO A 1 95 ? -6.521 -6.381 15.764 1.00 94.06 95 PRO A O 1
ATOM 774 N N . LEU A 1 96 ? -6.080 -4.473 14.659 1.00 95.44 96 LEU A N 1
ATOM 775 C CA . LEU A 1 96 ? -5.055 -5.010 13.773 1.00 95.44 96 LEU A CA 1
ATOM 776 C C . LEU A 1 96 ? -3.803 -5.346 14.591 1.00 95.44 96 LEU A C 1
ATOM 778 O O . LEU A 1 96 ? -3.168 -4.458 15.171 1.00 95.44 96 LEU A O 1
ATOM 782 N N . SER A 1 97 ? -3.465 -6.629 14.640 1.00 95.25 97 SER A N 1
ATOM 783 C CA . SER A 1 97 ? -2.319 -7.155 15.376 1.00 95.25 97 SER A CA 1
ATOM 784 C C . SER A 1 97 ? -0.978 -6.687 14.800 1.00 95.25 97 SER A C 1
ATOM 786 O O . SER A 1 97 ? -0.855 -6.350 13.620 1.00 95.25 97 SER A O 1
ATOM 788 N N . ASP A 1 98 ? 0.071 -6.699 15.626 1.00 94.88 98 ASP A N 1
ATOM 789 C CA . ASP A 1 98 ? 1.434 -6.380 15.172 1.00 94.88 98 ASP A CA 1
ATOM 790 C C . ASP A 1 98 ? 1.947 -7.374 14.124 1.00 94.88 98 ASP A C 1
ATOM 792 O O . ASP A 1 98 ? 2.676 -7.002 13.202 1.00 94.88 98 ASP A O 1
ATOM 796 N N . GLU A 1 99 ? 1.506 -8.627 14.211 1.00 94.94 99 GLU A N 1
ATOM 797 C CA . GLU A 1 99 ? 1.780 -9.627 13.189 1.00 94.94 99 GLU A CA 1
ATOM 798 C C . GLU A 1 99 ? 1.090 -9.276 11.864 1.00 94.94 99 GLU A C 1
ATOM 800 O O . GLU A 1 99 ? 1.743 -9.259 10.820 1.00 94.94 99 GLU A O 1
ATOM 805 N N . ALA A 1 100 ? -0.196 -8.910 11.888 1.00 94.31 100 ALA A N 1
ATOM 806 C CA . ALA A 1 100 ? -0.918 -8.479 10.693 1.00 94.31 100 ALA A CA 1
ATOM 807 C C . ALA A 1 100 ? -0.278 -7.238 10.044 1.00 94.31 100 ALA A C 1
ATOM 809 O O . ALA A 1 100 ? -0.157 -7.177 8.819 1.00 94.31 100 ALA A O 1
ATOM 810 N N . ARG A 1 101 ? 0.221 -6.288 10.846 1.00 95.38 101 ARG A N 1
ATOM 811 C CA . ARG A 1 101 ? 1.005 -5.131 10.368 1.00 95.38 101 ARG A CA 1
ATOM 812 C C . ARG A 1 101 ? 2.298 -5.553 9.674 1.00 95.38 101 ARG A C 1
ATOM 814 O O . ARG A 1 101 ? 2.606 -5.056 8.591 1.00 95.38 101 ARG A O 1
ATOM 821 N N . SER A 1 102 ? 3.036 -6.487 10.269 1.00 94.94 102 SER A N 1
ATOM 822 C CA . SER A 1 102 ? 4.261 -7.039 9.680 1.00 94.94 102 SER A CA 1
ATOM 823 C C . SER A 1 102 ? 3.974 -7.765 8.360 1.00 94.94 102 SER A C 1
ATOM 825 O O . SER A 1 102 ? 4.626 -7.514 7.345 1.00 94.94 102 SER A O 1
ATOM 827 N N . ASN A 1 103 ? 2.929 -8.595 8.335 1.00 94.00 103 ASN A N 1
ATOM 828 C CA . ASN A 1 103 ? 2.477 -9.335 7.158 1.00 94.00 103 ASN A CA 1
ATOM 829 C C . ASN A 1 103 ? 2.020 -8.397 6.028 1.00 94.00 103 ASN A C 1
ATOM 831 O O . ASN A 1 103 ? 2.337 -8.627 4.857 1.00 94.00 103 ASN A O 1
ATOM 835 N N . LEU A 1 104 ? 1.348 -7.293 6.369 1.00 93.75 104 LEU A N 1
ATOM 836 C CA . LEU A 1 104 ? 0.980 -6.235 5.429 1.00 93.75 104 LEU A CA 1
ATOM 837 C C . LEU A 1 104 ? 2.218 -5.647 4.733 1.00 93.75 104 LEU A C 1
ATOM 839 O O . LEU A 1 104 ? 2.253 -5.583 3.502 1.00 93.75 104 LEU A O 1
ATOM 843 N N . LEU A 1 105 ? 3.274 -5.316 5.483 1.00 94.06 105 LEU A N 1
ATOM 844 C CA . LEU A 1 105 ? 4.534 -4.824 4.909 1.00 94.06 105 LEU A CA 1
ATOM 845 C C . LEU A 1 105 ? 5.309 -5.909 4.149 1.00 94.06 105 LEU A C 1
ATOM 847 O O . LEU A 1 105 ? 5.945 -5.624 3.131 1.00 94.06 105 LEU A O 1
ATOM 851 N N . ALA A 1 106 ? 5.220 -7.167 4.578 1.00 92.19 106 ALA A N 1
ATOM 852 C CA . ALA A 1 106 ? 5.780 -8.307 3.856 1.00 92.19 106 ALA A CA 1
ATOM 853 C C . ALA A 1 106 ? 5.014 -8.622 2.557 1.00 92.19 106 ALA A C 1
ATOM 855 O O . ALA A 1 106 ? 5.568 -9.261 1.656 1.00 92.19 106 ALA A O 1
ATOM 856 N N . GLY A 1 107 ? 3.773 -8.140 2.429 1.00 89.06 107 GLY A N 1
ATOM 857 C CA . GLY A 1 107 ? 2.903 -8.359 1.278 1.00 89.06 107 GLY A CA 1
ATOM 858 C C . GLY A 1 107 ? 2.480 -9.810 1.096 1.00 89.06 107 GLY A C 1
ATOM 859 O O . GLY A 1 107 ? 2.270 -10.249 -0.032 1.00 89.06 107 GLY A O 1
ATOM 860 N N . LYS A 1 108 ? 2.402 -10.561 2.191 1.00 88.75 108 LYS A N 1
ATOM 861 C CA . LYS A 1 108 ? 1.969 -11.954 2.204 1.00 88.75 108 LYS A CA 1
ATOM 862 C C . LYS A 1 108 ? 1.311 -12.265 3.547 1.00 88.75 108 LYS A C 1
ATOM 864 O O . LYS A 1 108 ? 1.710 -11.666 4.546 1.00 88.75 108 LYS A O 1
ATOM 869 N N . PRO A 1 109 ? 0.347 -13.199 3.591 1.00 82.12 109 PRO A N 1
ATOM 870 C CA . PRO A 1 109 ? -0.068 -13.772 4.863 1.00 82.12 109 PRO A CA 1
ATOM 871 C C . PRO A 1 109 ? 1.158 -14.344 5.587 1.00 82.12 109 PRO A C 1
ATOM 873 O O . PRO A 1 109 ? 2.114 -14.788 4.936 1.00 82.12 109 PRO A O 1
ATOM 876 N N . GLY A 1 110 ? 1.137 -14.295 6.919 1.00 72.12 110 GLY A N 1
ATOM 877 C CA . GLY A 1 110 ? 2.140 -14.956 7.748 1.00 72.12 110 GLY A CA 1
ATOM 878 C C . GLY A 1 110 ? 2.269 -16.431 7.373 1.00 72.12 110 GLY A C 1
ATOM 879 O O . GLY A 1 110 ? 1.375 -17.010 6.748 1.00 72.12 110 GLY A O 1
ATOM 880 N N . ALA A 1 111 ? 3.414 -17.026 7.702 1.00 58.34 111 ALA A N 1
ATOM 881 C CA . ALA A 1 111 ? 3.482 -18.479 7.714 1.00 58.34 111 ALA A CA 1
ATOM 882 C C . ALA A 1 111 ? 2.558 -18.954 8.842 1.00 58.34 111 ALA A C 1
ATOM 884 O O . ALA A 1 111 ? 2.722 -18.486 9.965 1.00 58.34 111 ALA A O 1
ATOM 885 N N . ASP A 1 112 ? 1.585 -19.800 8.508 1.00 44.91 112 ASP A N 1
ATOM 886 C CA . ASP A 1 112 ? 0.833 -20.583 9.496 1.00 44.91 112 ASP A CA 1
ATOM 887 C C . ASP A 1 112 ? 1.792 -21.455 10.326 1.00 44.91 112 ASP A C 1
ATOM 889 O O . ASP A 1 112 ? 2.728 -22.038 9.715 1.00 44.91 112 ASP A O 1
#

Sequence (112 aa):
MSLNNQSYCVSVKVEQFWRYELAGESAISDYSAWAKQQLADEIEEGDWLEFVDLKALRFRAGIIKNNQLAAVVFIAPNHELPTRTWLSHLFTESPLSDEARSNLLAGKPGAD

pLDDT: mean 82.14, std 14.16, range [44.44, 95.62]

Radius of gyration: 13.75 Å; chains: 1; bounding box: 35×34×37 Å

Secondary structure (DSSP, 8-state):
----SS-EEEEEEETTEEEEEEE-S---S-HHHHHHHHHTTT-S--EEEEEEETTTTEEEEEEEETTEEEEEEEE-SSS-PPPHHHHHHHHH-SS--HHHHHHHHHTSPPP-